Protein AF-A0A920HK91-F1 (afdb_monomer)

Structure (mmCIF, N/CA/C/O backbone):
data_AF-A0A920HK91-F1
#
_entry.id   AF-A0A920HK91-F1
#
loop_
_atom_site.group_PDB
_atom_site.id
_atom_site.type_symbol
_atom_site.lab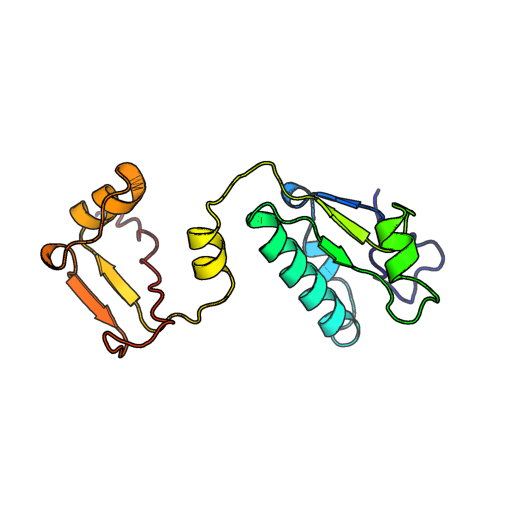el_atom_id
_atom_site.label_alt_id
_atom_site.label_comp_id
_atom_site.label_asym_id
_atom_site.label_entity_id
_atom_site.label_seq_id
_atom_site.pdbx_PDB_ins_code
_atom_site.Cartn_x
_atom_site.Cartn_y
_atom_site.Cartn_z
_atom_site.occupancy
_atom_site.B_iso_or_equiv
_atom_site.auth_seq_id
_atom_site.auth_comp_id
_atom_site.auth_asym_id
_atom_site.auth_atom_id
_atom_site.pdbx_PDB_model_num
ATOM 1 N N . MET A 1 1 ? 23.187 11.594 -0.922 1.00 25.47 1 MET A N 1
ATOM 2 C CA . MET A 1 1 ? 23.137 12.062 -2.324 1.00 25.47 1 MET A CA 1
ATOM 3 C C . MET A 1 1 ? 22.588 10.931 -3.186 1.00 25.47 1 MET A C 1
ATOM 5 O O . MET A 1 1 ? 23.322 9.997 -3.467 1.00 25.47 1 MET A O 1
ATOM 9 N N . VAL A 1 2 ? 21.287 10.936 -3.499 1.00 23.14 2 VAL A N 1
ATOM 10 C CA . VAL A 1 2 ? 20.621 9.859 -4.261 1.00 23.14 2 VAL A CA 1
ATOM 11 C C . VAL A 1 2 ? 19.631 10.504 -5.233 1.00 23.14 2 VAL A C 1
ATOM 13 O O . VAL A 1 2 ? 18.694 11.155 -4.787 1.00 23.14 2 VAL A O 1
ATOM 16 N N . TYR A 1 3 ? 19.848 10.350 -6.543 1.00 26.42 3 TYR A N 1
ATOM 17 C CA . TYR A 1 3 ? 18.971 10.893 -7.586 1.00 26.42 3 TYR A CA 1
ATOM 18 C C . TYR A 1 3 ? 18.803 9.918 -8.765 1.00 26.42 3 TYR A C 1
ATOM 20 O O . TYR A 1 3 ? 19.800 9.508 -9.355 1.00 26.42 3 TYR A O 1
ATOM 28 N N . LEU A 1 4 ? 17.518 9.683 -9.094 1.00 34.41 4 LEU A N 1
ATOM 29 C CA . LEU A 1 4 ? 16.844 9.523 -10.403 1.00 34.41 4 LEU A CA 1
ATOM 30 C C . LEU A 1 4 ? 16.007 8.251 -10.692 1.00 34.41 4 LEU A C 1
ATOM 32 O O . LEU A 1 4 ? 16.373 7.370 -11.458 1.00 34.41 4 LEU A O 1
ATOM 36 N N . ILE A 1 5 ? 14.741 8.256 -10.279 1.00 38.88 5 ILE A N 1
ATOM 37 C CA . ILE A 1 5 ? 13.663 7.992 -11.251 1.00 38.88 5 ILE A CA 1
ATOM 38 C C . ILE A 1 5 ? 13.713 9.181 -12.202 1.00 38.88 5 ILE A C 1
ATOM 40 O O . ILE A 1 5 ? 13.773 10.273 -11.662 1.00 38.88 5 ILE A O 1
ATOM 44 N N . ARG A 1 6 ? 13.753 9.014 -13.534 1.00 37.81 6 ARG A N 1
ATOM 45 C CA . ARG A 1 6 ? 14.025 10.084 -14.528 1.00 37.81 6 ARG A CA 1
ATOM 46 C C . ARG A 1 6 ? 13.240 11.387 -14.293 1.00 37.81 6 ARG A C 1
ATOM 48 O O . ARG A 1 6 ? 12.216 11.623 -14.919 1.00 37.81 6 ARG A O 1
ATOM 55 N N . ILE A 1 7 ? 13.760 12.214 -13.391 1.00 41.31 7 ILE A N 1
ATOM 56 C CA . ILE A 1 7 ? 13.292 13.508 -12.903 1.00 41.31 7 ILE A CA 1
ATOM 57 C C . ILE A 1 7 ? 14.374 14.482 -13.349 1.00 41.31 7 ILE A C 1
ATOM 59 O O . ILE A 1 7 ? 15.540 14.178 -13.209 1.00 41.31 7 ILE A O 1
ATOM 63 N N . LEU A 1 8 ? 14.040 15.614 -13.950 1.00 36.84 8 LEU A N 1
ATOM 64 C CA . LEU A 1 8 ? 14.995 16.487 -14.657 1.00 36.84 8 LEU A CA 1
ATOM 65 C C . LEU A 1 8 ? 15.458 15.916 -16.010 1.00 36.84 8 LEU A C 1
ATOM 67 O O . LEU A 1 8 ? 16.444 15.196 -16.148 1.00 36.84 8 LEU A O 1
ATOM 71 N N . LYS A 1 9 ? 14.750 16.342 -17.058 1.00 40.66 9 LYS A N 1
ATOM 72 C CA . LYS A 1 9 ? 15.225 16.312 -18.449 1.00 40.66 9 LYS A CA 1
ATOM 73 C C . LYS A 1 9 ? 16.507 17.156 -18.635 1.00 40.66 9 LYS A C 1
ATOM 75 O O . LYS A 1 9 ? 17.202 16.967 -19.624 1.00 40.66 9 LYS A O 1
ATOM 80 N N . ASP A 1 10 ? 16.829 18.002 -17.654 1.00 47.41 10 ASP A N 1
ATOM 81 C CA . ASP A 1 10 ? 17.883 19.020 -17.700 1.00 47.41 10 ASP A CA 1
ATOM 82 C C . ASP A 1 10 ? 19.146 18.634 -16.902 1.00 47.41 10 ASP A C 1
ATOM 84 O O . ASP A 1 10 ? 20.026 19.465 -16.702 1.00 47.41 10 ASP A O 1
ATOM 88 N N . ASN A 1 11 ? 19.253 17.387 -16.420 1.00 51.53 11 ASN A N 1
ATOM 89 C CA . ASN A 1 11 ? 20.416 16.930 -15.655 1.00 51.53 11 ASN A CA 1
ATOM 90 C C . ASN A 1 11 ? 21.079 15.712 -16.318 1.00 51.53 11 ASN A C 1
ATOM 92 O O . ASN A 1 11 ? 20.671 14.565 -16.130 1.00 51.53 11 ASN A O 1
ATOM 96 N N . THR A 1 12 ? 22.124 15.974 -17.105 1.00 52.91 12 THR A N 1
ATOM 97 C CA . THR A 1 12 ? 22.872 14.990 -17.911 1.00 52.91 12 THR A CA 1
ATOM 98 C C . THR A 1 12 ? 23.554 13.902 -17.069 1.00 52.91 12 THR A C 1
ATOM 100 O O . THR A 1 12 ? 23.915 12.851 -17.589 1.00 52.91 12 THR A O 1
ATOM 103 N N . SER A 1 13 ? 23.712 14.124 -15.760 1.00 57.31 13 SER A N 1
ATOM 104 C CA . SER A 1 13 ? 24.414 13.223 -14.833 1.00 57.31 13 SER A CA 1
ATOM 105 C C . SER A 1 13 ? 23.523 12.185 -14.144 1.00 57.31 13 SER A C 1
ATOM 107 O O . SER A 1 13 ? 23.991 11.380 -13.333 1.00 57.31 13 SER A O 1
ATOM 109 N N . ALA A 1 14 ? 22.223 12.217 -14.409 1.00 56.53 14 ALA A N 1
ATOM 110 C CA . ALA A 1 14 ? 21.275 11.597 -13.514 1.00 56.53 14 ALA A CA 1
ATOM 111 C C . ALA A 1 14 ? 21.054 10.093 -13.822 1.00 56.53 14 ALA A C 1
ATOM 113 O O . ALA A 1 14 ? 20.922 9.683 -14.977 1.00 56.53 14 ALA A O 1
ATOM 114 N N . LYS A 1 15 ? 21.050 9.249 -12.775 1.00 64.06 15 LYS A N 1
ATOM 115 C CA . LYS A 1 15 ? 21.143 7.776 -12.872 1.00 64.06 15 LYS A CA 1
ATOM 116 C C . LYS A 1 15 ? 19.869 7.075 -12.413 1.00 64.06 15 LYS A C 1
ATOM 118 O O . LYS A 1 15 ? 19.291 7.454 -11.408 1.00 64.06 15 LYS A O 1
ATOM 123 N N . LEU A 1 16 ? 19.485 5.997 -13.100 1.00 67.19 16 LEU A N 1
ATOM 124 C CA . LEU A 1 16 ? 18.318 5.190 -12.735 1.00 67.19 16 LEU A CA 1
ATOM 125 C C . LEU A 1 16 ? 18.403 4.689 -11.279 1.00 67.19 16 LEU A C 1
ATOM 127 O O . LEU A 1 16 ? 19.360 4.010 -10.912 1.00 67.19 16 LEU A O 1
ATOM 131 N N . ILE A 1 17 ? 17.374 4.965 -10.476 1.00 74.94 17 ILE A N 1
ATOM 132 C CA . ILE A 1 17 ? 17.172 4.324 -9.176 1.00 74.94 17 ILE A CA 1
ATOM 133 C C . ILE A 1 17 ? 16.715 2.892 -9.444 1.00 74.94 17 ILE A C 1
ATOM 135 O O . ILE A 1 17 ? 15.584 2.668 -9.872 1.00 74.94 17 ILE A O 1
ATOM 139 N N . ALA A 1 18 ? 17.600 1.932 -9.192 1.00 79.62 18 ALA A N 1
ATOM 140 C CA . ALA A 1 18 ? 17.289 0.513 -9.328 1.00 79.62 18 ALA A CA 1
ATOM 141 C C . ALA A 1 18 ? 16.271 0.049 -8.276 1.00 79.62 18 ALA A C 1
ATOM 143 O O . ALA A 1 18 ? 15.399 -0.758 -8.585 1.00 79.62 18 ALA A O 1
ATOM 144 N N . THR A 1 19 ? 16.338 0.604 -7.060 1.00 82.56 19 THR A N 1
ATOM 145 C CA . THR A 1 19 ? 15.553 0.122 -5.919 1.00 82.56 19 THR A CA 1
ATOM 146 C C . THR A 1 19 ? 15.036 1.260 -5.048 1.00 82.56 19 THR A C 1
ATOM 148 O O . THR A 1 19 ? 15.773 2.186 -4.714 1.00 82.56 19 THR A O 1
ATOM 151 N N . ILE A 1 20 ? 13.776 1.156 -4.636 1.00 84.00 20 ILE A N 1
ATOM 152 C CA . ILE A 1 20 ? 13.105 2.049 -3.694 1.00 84.00 20 ILE A CA 1
ATOM 153 C C . ILE A 1 20 ? 12.532 1.205 -2.557 1.00 84.00 20 ILE A C 1
ATOM 155 O O . ILE A 1 20 ? 11.736 0.300 -2.798 1.00 84.00 20 ILE A O 1
ATOM 159 N N . SER A 1 21 ? 12.895 1.524 -1.318 1.00 82.88 21 SER A N 1
ATOM 160 C CA . SER A 1 21 ? 12.193 1.008 -0.138 1.00 82.88 21 SER A CA 1
ATOM 161 C C . SER A 1 21 ? 10.968 1.878 0.140 1.00 82.88 21 SER A C 1
ATOM 163 O O . SER A 1 21 ? 11.075 3.106 0.134 1.00 82.88 21 SER A O 1
ATOM 165 N N . GLU A 1 22 ? 9.812 1.252 0.370 1.00 79.19 22 GLU A N 1
ATOM 166 C CA . GLU A 1 22 ? 8.533 1.939 0.613 1.00 79.19 22 GLU A CA 1
ATOM 167 C C . GLU A 1 22 ? 8.618 3.012 1.715 1.00 79.19 22 GLU A C 1
ATOM 169 O O . GLU A 1 22 ? 8.098 4.113 1.550 1.00 79.19 22 GLU A O 1
ATOM 174 N N . ASP A 1 23 ? 9.320 2.710 2.806 1.00 77.88 23 ASP A N 1
ATOM 175 C CA . ASP A 1 23 ? 9.470 3.549 3.999 1.00 77.88 23 ASP A CA 1
ATOM 176 C C . ASP A 1 23 ? 10.487 4.689 3.837 1.00 77.88 23 ASP A C 1
ATOM 178 O O . ASP A 1 23 ? 10.437 5.674 4.572 1.00 77.88 23 ASP A O 1
ATOM 182 N N . LYS A 1 24 ? 11.402 4.580 2.867 1.00 79.19 24 LYS A N 1
ATOM 183 C CA . LYS A 1 24 ? 12.530 5.516 2.688 1.00 79.19 24 LYS A CA 1
ATOM 184 C C . LYS A 1 24 ? 12.357 6.455 1.500 1.00 79.19 24 LYS A C 1
ATOM 186 O O . LYS A 1 24 ? 13.258 7.236 1.196 1.00 79.19 24 LYS A O 1
ATOM 191 N N . PHE A 1 25 ? 11.231 6.374 0.795 1.00 80.38 25 PHE A N 1
ATOM 192 C CA . PHE A 1 25 ? 11.004 7.186 -0.392 1.00 80.38 25 PHE A CA 1
ATOM 193 C C . PHE A 1 25 ? 10.546 8.607 -0.039 1.00 80.38 25 PHE A C 1
ATOM 195 O O . PHE A 1 25 ? 9.410 8.825 0.388 1.00 80.38 25 PHE A O 1
ATOM 202 N N . ASP A 1 26 ? 11.409 9.599 -0.280 1.00 77.06 26 ASP A N 1
ATOM 203 C CA . ASP A 1 26 ? 11.048 11.007 -0.117 1.00 77.06 26 ASP A CA 1
ATOM 204 C C . ASP A 1 26 ? 10.166 11.487 -1.280 1.00 77.06 26 ASP A C 1
ATOM 206 O O . ASP A 1 26 ? 10.618 11.724 -2.402 1.00 77.06 26 ASP A O 1
ATOM 210 N N . ARG A 1 27 ? 8.877 11.684 -0.993 1.00 71.75 27 ARG A N 1
ATOM 211 C CA . ARG A 1 27 ? 7.890 12.162 -1.97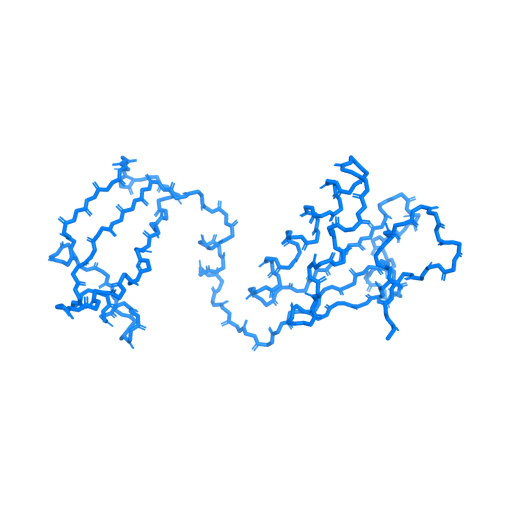0 1.00 71.75 27 ARG A CA 1
ATOM 212 C C . ARG A 1 27 ? 8.170 13.573 -2.493 1.00 71.75 27 ARG A C 1
ATOM 214 O O . ARG A 1 27 ? 7.629 13.929 -3.540 1.00 71.75 27 ARG A O 1
ATOM 221 N N . ARG A 1 28 ? 8.995 14.384 -1.816 1.00 69.75 28 ARG A N 1
ATOM 222 C CA . ARG A 1 28 ? 9.373 15.731 -2.291 1.00 69.75 28 ARG A CA 1
ATOM 223 C C . ARG A 1 28 ? 10.123 15.677 -3.616 1.00 69.75 28 ARG A C 1
ATOM 225 O O . ARG A 1 28 ? 9.939 16.562 -4.443 1.00 69.75 28 ARG A O 1
ATOM 232 N N . VAL A 1 29 ? 10.826 14.574 -3.876 1.00 67.88 29 VAL A N 1
ATOM 233 C CA . VAL A 1 29 ? 11.518 14.305 -5.144 1.00 67.88 29 VAL A CA 1
ATOM 234 C C . VAL A 1 29 ? 10.552 14.348 -6.343 1.00 67.88 29 VAL A C 1
ATOM 236 O O . VAL A 1 29 ? 10.962 14.684 -7.447 1.00 67.88 29 VAL A O 1
ATOM 239 N N . LEU A 1 30 ? 9.251 14.095 -6.142 1.00 67.00 30 LEU A N 1
ATOM 240 C CA . LEU A 1 30 ? 8.224 14.155 -7.194 1.00 67.00 30 LEU A CA 1
ATOM 241 C C . LEU A 1 30 ? 7.619 15.550 -7.422 1.00 67.00 30 LEU A C 1
ATOM 243 O O . LEU A 1 30 ? 6.850 15.719 -8.369 1.00 67.00 30 LEU A O 1
ATOM 247 N N . ARG A 1 31 ? 7.905 16.531 -6.553 1.00 59.03 31 ARG A N 1
ATOM 248 C CA . ARG A 1 31 ? 7.287 17.872 -6.577 1.00 59.03 31 ARG A CA 1
ATOM 249 C C . ARG A 1 31 ? 8.104 18.918 -7.345 1.00 59.03 31 ARG A C 1
ATOM 251 O O . ARG A 1 31 ? 7.515 19.863 -7.860 1.00 59.03 31 ARG A O 1
ATOM 258 N N . ASP A 1 32 ? 9.412 18.723 -7.483 1.00 53.66 32 ASP A N 1
ATOM 259 C CA . ASP A 1 32 ? 10.371 19.735 -7.962 1.00 53.66 32 ASP A CA 1
ATOM 260 C C . ASP A 1 32 ? 10.475 19.895 -9.494 1.00 53.66 32 ASP A C 1
ATOM 262 O O . ASP A 1 32 ? 11.518 20.255 -10.034 1.00 53.66 32 ASP A O 1
ATOM 266 N N . SER A 1 33 ? 9.429 19.611 -10.277 1.00 53.47 33 SER A N 1
ATOM 267 C CA . SER A 1 33 ? 9.553 19.657 -11.746 1.00 53.47 33 SER A CA 1
ATOM 268 C C . SER A 1 33 ? 8.283 20.098 -12.473 1.00 53.47 33 SER A C 1
ATOM 270 O O . SER A 1 33 ? 7.172 19.711 -12.118 1.00 53.47 33 SER A O 1
ATOM 272 N N . LYS A 1 34 ? 8.465 20.918 -13.526 1.00 51.94 34 LYS A N 1
ATOM 273 C CA . LYS A 1 34 ? 7.418 21.568 -14.342 1.00 51.94 34 LYS A CA 1
ATOM 274 C C . LYS A 1 34 ? 6.192 20.660 -14.582 1.00 51.94 34 LYS A C 1
ATOM 276 O O . LYS A 1 34 ? 6.296 19.577 -15.160 1.00 51.94 34 LYS A O 1
ATOM 281 N N . LYS A 1 35 ? 5.023 21.176 -14.174 1.00 50.97 35 LYS A N 1
ATOM 282 C CA . LYS A 1 35 ? 3.697 20.554 -13.922 1.00 50.97 35 LYS A CA 1
ATOM 283 C C . LYS A 1 35 ? 3.115 19.517 -14.910 1.00 50.97 35 LYS A C 1
ATOM 285 O O . LYS A 1 35 ? 2.105 18.903 -14.568 1.00 50.97 35 LYS A O 1
ATOM 290 N N . ASN A 1 36 ? 3.695 19.284 -16.090 1.00 48.16 36 ASN A N 1
ATOM 291 C CA . ASN A 1 36 ? 3.061 18.466 -17.138 1.00 48.16 36 ASN A CA 1
ATOM 292 C C . ASN A 1 36 ? 3.795 17.162 -17.494 1.00 48.16 36 ASN A C 1
ATOM 294 O O . ASN A 1 36 ? 3.135 16.197 -17.865 1.00 48.16 36 ASN A O 1
ATOM 298 N N . ILE A 1 37 ? 5.119 17.071 -17.327 1.00 50.09 37 ILE A N 1
ATOM 299 C CA . ILE A 1 37 ? 5.887 15.878 -17.753 1.00 50.09 37 ILE A CA 1
ATOM 300 C C . ILE A 1 37 ? 5.754 14.723 -16.738 1.00 50.09 37 ILE A C 1
ATOM 302 O O . ILE A 1 37 ? 5.828 13.552 -17.104 1.00 50.09 37 ILE A O 1
ATOM 306 N N . PHE A 1 38 ? 5.484 15.034 -15.465 1.00 58.44 38 PHE A N 1
ATOM 307 C CA . PHE A 1 38 ? 5.528 14.056 -14.371 1.00 58.44 38 PHE A CA 1
ATOM 308 C C . PHE A 1 38 ? 4.195 13.422 -13.993 1.00 58.44 38 PHE A C 1
ATOM 310 O O . PHE A 1 38 ? 4.220 12.398 -13.317 1.00 58.44 38 PHE A O 1
ATOM 317 N N . ARG A 1 39 ? 3.043 13.925 -14.464 1.00 61.28 39 ARG A N 1
ATOM 318 C CA . ARG A 1 39 ? 1.731 13.363 -14.073 1.00 61.28 39 ARG A CA 1
ATOM 319 C C . ARG A 1 39 ? 1.661 11.848 -14.286 1.00 61.28 39 ARG A C 1
ATOM 321 O O . ARG A 1 39 ? 1.217 11.125 -13.404 1.00 61.28 39 ARG A O 1
ATOM 328 N N . GLY A 1 40 ? 2.186 11.356 -15.409 1.00 69.56 40 GLY A N 1
ATOM 329 C CA . GLY A 1 40 ? 2.198 9.924 -15.709 1.00 69.56 40 GLY A CA 1
ATOM 330 C C . GLY A 1 40 ? 3.177 9.094 -14.871 1.00 69.56 40 GLY A C 1
ATOM 331 O O . GLY A 1 40 ? 2.972 7.889 -14.747 1.00 69.56 40 GLY A O 1
ATOM 332 N N . MET A 1 41 ? 4.240 9.691 -14.327 1.00 77.94 41 MET A N 1
ATOM 333 C CA . MET A 1 41 ? 5.266 9.001 -13.536 1.00 77.94 41 MET A CA 1
ATOM 334 C C . MET A 1 41 ? 4.937 9.045 -12.043 1.00 77.94 41 MET A C 1
ATOM 336 O O . MET A 1 41 ? 5.012 8.012 -11.386 1.00 77.94 41 MET A O 1
ATOM 340 N N . THR A 1 42 ? 4.459 10.188 -11.545 1.00 79.81 42 THR A N 1
ATOM 341 C CA . THR A 1 42 ? 3.927 10.347 -10.187 1.00 79.81 42 THR A CA 1
ATOM 342 C C . THR A 1 42 ? 2.838 9.316 -9.911 1.00 79.81 42 THR A C 1
ATOM 344 O O . THR A 1 42 ? 2.970 8.545 -8.970 1.00 79.81 42 THR A O 1
ATOM 347 N N . SER A 1 43 ? 1.840 9.182 -10.796 1.00 78.69 43 SER A N 1
ATOM 348 C CA . SER A 1 43 ? 0.773 8.189 -10.607 1.00 78.69 43 SER A CA 1
ATOM 349 C C . SER A 1 43 ? 1.269 6.738 -10.615 1.00 78.69 43 SER A C 1
ATOM 351 O O . SER A 1 43 ? 0.712 5.910 -9.901 1.00 78.69 43 SER A O 1
ATOM 353 N N . LYS A 1 44 ? 2.319 6.407 -11.384 1.00 85.00 44 LYS A N 1
ATOM 354 C CA . LYS A 1 44 ? 2.911 5.053 -11.386 1.00 85.00 44 LYS A CA 1
ATOM 355 C C . LYS A 1 44 ? 3.625 4.754 -10.073 1.00 85.00 44 LYS A C 1
ATOM 357 O O . LYS A 1 44 ? 3.497 3.653 -9.550 1.00 85.00 44 LYS A O 1
ATOM 362 N N . ILE A 1 45 ? 4.349 5.736 -9.543 1.00 85.31 45 ILE A N 1
ATOM 363 C CA . ILE A 1 45 ? 5.049 5.616 -8.263 1.00 85.31 45 ILE A CA 1
ATOM 364 C C . ILE A 1 45 ? 4.042 5.542 -7.119 1.00 85.31 45 ILE A C 1
ATOM 366 O O . ILE A 1 45 ? 4.174 4.675 -6.265 1.00 85.31 45 ILE A O 1
ATOM 370 N N . ASP A 1 46 ? 3.003 6.378 -7.128 1.00 84.06 46 ASP A N 1
ATOM 371 C CA . ASP A 1 46 ? 1.943 6.338 -6.120 1.00 84.06 46 ASP A CA 1
ATOM 372 C C . ASP A 1 46 ? 1.210 4.995 -6.123 1.00 84.06 46 ASP A C 1
ATOM 374 O O . ASP A 1 46 ? 1.008 4.409 -5.059 1.00 84.06 46 ASP A O 1
ATOM 378 N N . ALA A 1 47 ? 0.864 4.471 -7.304 1.00 83.31 47 ALA A N 1
ATOM 379 C CA . ALA A 1 47 ? 0.246 3.155 -7.429 1.00 83.31 47 ALA A CA 1
ATOM 380 C C . ALA A 1 47 ? 1.160 2.055 -6.874 1.00 83.31 47 ALA A C 1
ATOM 382 O O . ALA A 1 47 ? 0.722 1.239 -6.066 1.00 83.31 47 ALA A O 1
ATOM 383 N N . ALA A 1 48 ? 2.438 2.065 -7.252 1.00 86.62 48 ALA A N 1
ATOM 384 C CA . ALA A 1 48 ? 3.392 1.056 -6.819 1.00 86.62 48 ALA A CA 1
ATOM 385 C C . ALA A 1 48 ? 3.708 1.139 -5.314 1.00 86.62 48 ALA A C 1
ATOM 387 O O . ALA A 1 48 ? 3.748 0.111 -4.646 1.00 86.62 48 ALA A O 1
ATOM 388 N N . LEU A 1 49 ? 3.838 2.341 -4.739 1.00 85.69 49 LEU A N 1
ATOM 389 C CA . LEU A 1 49 ? 3.960 2.530 -3.289 1.00 85.69 49 LEU A CA 1
ATOM 390 C C . LEU A 1 49 ? 2.691 2.084 -2.553 1.00 85.69 49 LEU A C 1
ATOM 392 O O . LEU A 1 49 ? 2.785 1.524 -1.466 1.00 85.69 49 LEU A O 1
ATOM 396 N N . ASN A 1 50 ? 1.505 2.309 -3.124 1.00 83.31 50 ASN A N 1
ATOM 397 C CA . ASN A 1 50 ? 0.254 1.864 -2.514 1.00 83.31 50 ASN A CA 1
ATOM 398 C C . ASN A 1 50 ? 0.151 0.335 -2.474 1.00 83.31 50 ASN A C 1
ATOM 400 O O . ASN A 1 50 ? -0.182 -0.224 -1.438 1.00 83.31 50 ASN A O 1
ATOM 404 N N . VAL A 1 51 ? 0.485 -0.331 -3.580 1.00 83.25 51 VAL A N 1
ATOM 405 C CA . VAL A 1 51 ? 0.562 -1.798 -3.687 1.00 83.25 51 VAL A CA 1
ATOM 406 C C . VAL A 1 51 ? 1.601 -2.362 -2.704 1.00 83.25 51 VAL A C 1
ATOM 408 O O . VAL A 1 51 ? 1.342 -3.345 -2.010 1.00 83.25 51 VAL A O 1
ATOM 411 N N . SER A 1 52 ? 2.738 -1.679 -2.570 1.00 85.19 52 SER A N 1
ATOM 412 C CA . SER A 1 52 ? 3.835 -2.047 -1.672 1.00 85.19 52 SER A CA 1
ATOM 413 C C . SER A 1 52 ? 3.425 -2.107 -0.190 1.00 85.19 52 SER A C 1
ATOM 415 O O . SER A 1 52 ? 3.823 -3.030 0.518 1.00 85.19 52 SER A O 1
ATOM 417 N N . LYS A 1 53 ? 2.522 -1.226 0.273 1.00 81.88 53 LYS A N 1
ATOM 418 C CA . LYS A 1 53 ? 1.972 -1.259 1.651 1.00 81.88 53 LYS A CA 1
ATOM 419 C C . LYS A 1 53 ? 1.284 -2.574 2.015 1.00 81.88 53 LYS A C 1
ATOM 421 O O . LYS A 1 53 ? 1.096 -2.877 3.192 1.00 81.88 53 LYS A O 1
ATOM 426 N N . TYR A 1 54 ? 0.860 -3.327 1.006 1.00 79.50 54 TYR A N 1
ATOM 427 C CA . TYR A 1 54 ? 0.201 -4.614 1.166 1.00 79.50 54 TYR A CA 1
ATOM 428 C C . TYR A 1 54 ? 1.171 -5.796 1.066 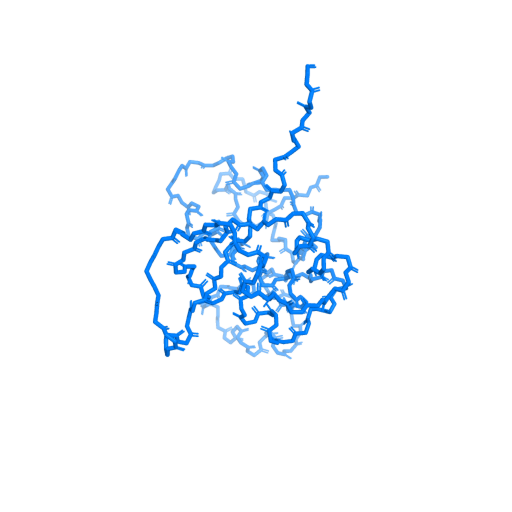1.00 79.50 54 TYR A C 1
ATOM 430 O O . TYR A 1 54 ? 0.717 -6.935 1.100 1.00 79.50 54 TYR A O 1
ATOM 438 N N . GLY A 1 55 ? 2.483 -5.561 0.972 1.00 81.06 55 GLY A N 1
ATOM 439 C CA . GLY A 1 55 ? 3.486 -6.624 0.879 1.00 81.06 55 GLY A CA 1
ATOM 440 C C . GLY A 1 55 ? 3.777 -7.083 -0.551 1.00 81.06 55 GLY A C 1
ATOM 441 O O . GLY A 1 55 ? 4.372 -8.141 -0.734 1.00 81.06 55 GLY A O 1
ATOM 442 N N . ILE A 1 56 ? 3.342 -6.332 -1.568 1.00 84.06 56 ILE A N 1
ATOM 443 C CA . ILE A 1 56 ? 3.454 -6.741 -2.973 1.00 84.06 56 ILE A CA 1
ATOM 444 C C . ILE A 1 56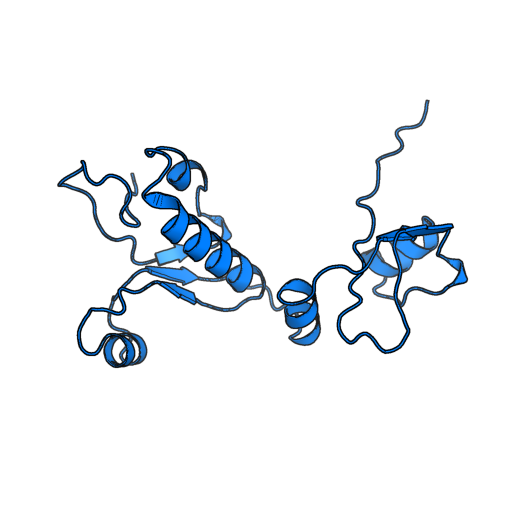 ? 4.620 -5.988 -3.644 1.00 84.06 56 ILE A C 1
ATOM 446 O O . ILE A 1 56 ? 4.536 -4.767 -3.817 1.00 84.06 56 ILE A O 1
ATOM 450 N N . PRO A 1 57 ? 5.703 -6.679 -4.052 1.00 86.38 57 PRO A N 1
ATOM 451 C CA . PRO A 1 57 ? 6.798 -6.053 -4.785 1.00 86.38 57 PRO A CA 1
ATOM 452 C C . PRO A 1 57 ? 6.339 -5.609 -6.173 1.00 86.38 57 PRO A C 1
ATOM 454 O O . PRO A 1 57 ? 5.584 -6.306 -6.848 1.00 86.38 57 PRO A O 1
ATOM 457 N N . THR A 1 58 ? 6.800 -4.436 -6.608 1.00 89.25 58 THR A N 1
ATOM 458 C CA . THR A 1 58 ? 6.387 -3.840 -7.888 1.00 89.25 58 THR A CA 1
ATOM 459 C C . THR A 1 58 ? 7.598 -3.380 -8.686 1.00 89.25 58 THR A C 1
ATOM 461 O O . THR A 1 58 ? 8.523 -2.806 -8.122 1.00 89.25 58 THR A O 1
ATOM 464 N N . ILE A 1 59 ? 7.586 -3.580 -10.005 1.00 90.06 59 ILE A N 1
ATOM 465 C CA . ILE A 1 59 ? 8.632 -3.088 -10.911 1.00 90.06 59 ILE A CA 1
ATOM 466 C C . ILE A 1 59 ? 8.028 -2.077 -11.884 1.00 90.06 59 ILE A C 1
ATOM 468 O O . ILE A 1 59 ? 7.032 -2.352 -12.551 1.00 90.06 59 ILE A O 1
ATOM 472 N N . ILE A 1 60 ? 8.657 -0.907 -11.992 1.00 88.62 60 ILE A N 1
ATOM 473 C CA . ILE A 1 60 ? 8.358 0.102 -13.011 1.00 88.62 60 ILE A CA 1
ATOM 474 C C . ILE A 1 60 ? 9.450 0.021 -14.082 1.00 88.62 60 ILE A C 1
ATOM 476 O O . ILE A 1 60 ? 10.605 0.359 -13.826 1.00 88.62 60 ILE A O 1
ATOM 480 N N . ALA A 1 61 ? 9.091 -0.402 -15.296 1.00 88.50 61 ALA A N 1
ATOM 481 C CA . ALA A 1 61 ? 10.027 -0.577 -16.408 1.00 88.50 61 ALA A CA 1
ATOM 482 C C . ALA A 1 61 ? 9.543 0.108 -17.698 1.00 88.50 61 ALA A C 1
ATOM 484 O O . ALA A 1 61 ? 8.360 0.404 -17.868 1.00 88.50 61 ALA A O 1
ATOM 485 N N . ASN A 1 62 ? 10.471 0.369 -18.627 1.00 85.50 62 ASN A N 1
ATOM 486 C CA . ASN A 1 62 ? 10.136 0.903 -19.949 1.00 85.50 62 ASN A CA 1
ATOM 487 C C . ASN A 1 62 ? 9.637 -0.226 -20.862 1.00 85.50 62 ASN A C 1
ATOM 489 O O . ASN A 1 62 ? 10.442 -1.025 -21.341 1.00 85.50 62 ASN A O 1
ATOM 493 N N . GLY A 1 63 ? 8.331 -0.234 -21.141 1.00 83.94 63 GLY A N 1
ATOM 494 C CA . GLY A 1 63 ? 7.678 -1.217 -22.011 1.00 83.94 63 GLY A CA 1
ATOM 495 C C . GLY A 1 63 ? 8.185 -1.246 -23.457 1.00 83.94 63 GLY A C 1
ATOM 496 O O . GLY A 1 63 ? 8.028 -2.256 -24.127 1.00 83.94 63 GLY A O 1
ATOM 497 N N . MET A 1 64 ? 8.842 -0.182 -23.934 1.00 85.62 64 MET A N 1
ATOM 498 C CA . MET A 1 64 ? 9.415 -0.128 -25.286 1.00 85.62 64 MET A CA 1
ATOM 499 C C . MET A 1 64 ? 10.786 -0.814 -25.390 1.00 85.62 64 MET A C 1
ATOM 501 O O . MET A 1 64 ? 11.332 -0.936 -26.484 1.00 85.62 64 MET A O 1
ATOM 505 N N . LYS A 1 65 ? 11.389 -1.241 -24.269 1.00 83.88 65 LYS A N 1
ATOM 506 C CA . LYS A 1 65 ? 12.639 -2.010 -24.314 1.00 83.88 65 LYS A CA 1
ATOM 507 C C . LYS A 1 65 ? 12.351 -3.432 -24.792 1.00 83.88 65 LYS A C 1
ATOM 509 O O . LYS A 1 65 ? 11.511 -4.130 -24.230 1.00 83.88 65 LYS A O 1
ATOM 514 N N . ALA A 1 66 ? 13.116 -3.883 -25.782 1.00 90.12 66 ALA A N 1
ATOM 515 C CA . ALA A 1 66 ? 13.022 -5.246 -26.286 1.00 90.12 66 ALA A CA 1
ATOM 516 C C . ALA A 1 66 ? 13.207 -6.276 -25.158 1.00 90.12 66 ALA A C 1
ATOM 518 O O . ALA A 1 66 ? 14.134 -6.160 -24.345 1.00 90.12 66 ALA A O 1
ATOM 519 N N . LYS A 1 67 ? 12.326 -7.285 -25.143 1.00 92.75 67 LYS A N 1
ATOM 520 C CA . LYS A 1 67 ? 12.330 -8.407 -24.189 1.00 92.75 67 LYS A CA 1
ATOM 521 C C . LYS A 1 67 ? 12.285 -7.977 -22.715 1.00 92.75 67 LYS A C 1
ATOM 523 O O . LYS A 1 67 ? 12.816 -8.669 -21.856 1.00 92.75 67 LYS A O 1
ATOM 528 N N . ILE A 1 68 ? 11.685 -6.824 -22.394 1.00 88.56 68 ILE A N 1
ATOM 529 C CA . ILE A 1 68 ? 11.697 -6.293 -21.020 1.00 88.56 68 ILE A CA 1
ATOM 530 C C . ILE A 1 68 ? 11.073 -7.253 -19.997 1.00 88.56 68 ILE A C 1
ATOM 532 O O . ILE A 1 68 ? 11.575 -7.344 -18.883 1.00 88.56 68 ILE A O 1
ATOM 536 N N . ILE A 1 69 ? 10.035 -7.999 -20.385 1.00 89.75 69 ILE A N 1
ATOM 537 C CA . ILE A 1 69 ? 9.390 -9.002 -19.529 1.00 89.75 69 ILE A CA 1
ATOM 538 C C . ILE A 1 69 ? 10.367 -10.146 -19.218 1.00 89.75 69 ILE A C 1
ATOM 540 O O . ILE A 1 69 ? 10.592 -10.441 -18.049 1.00 89.75 69 ILE A O 1
ATOM 544 N N . ASP A 1 70 ? 11.024 -10.718 -20.233 1.00 93.94 70 ASP A N 1
ATOM 545 C CA . ASP A 1 70 ? 12.025 -11.779 -20.039 1.00 93.94 70 ASP A CA 1
ATOM 546 C C . ASP A 1 70 ? 13.165 -11.323 -19.123 1.00 93.94 70 ASP A C 1
ATOM 548 O O . ASP A 1 70 ? 13.594 -12.063 -18.244 1.00 93.94 70 ASP A O 1
ATOM 552 N N . LYS A 1 71 ? 13.642 -10.085 -19.306 1.00 90.50 71 LYS A N 1
ATOM 553 C CA . LYS A 1 71 ? 14.709 -9.500 -18.481 1.00 90.50 71 LYS A CA 1
ATOM 554 C C . LYS A 1 71 ? 14.297 -9.372 -17.016 1.00 90.50 71 LYS A C 1
ATOM 556 O O . LYS A 1 71 ? 15.097 -9.671 -16.135 1.00 90.50 71 LYS A O 1
ATOM 561 N N . ILE A 1 72 ? 13.046 -8.982 -16.759 1.00 87.00 72 ILE A N 1
ATOM 562 C CA . ILE A 1 72 ? 12.478 -8.931 -15.404 1.00 87.00 72 ILE A CA 1
ATOM 563 C C . ILE A 1 72 ? 12.462 -10.332 -14.778 1.00 87.00 72 ILE A C 1
ATOM 565 O O . ILE A 1 72 ? 12.930 -10.498 -13.655 1.00 87.00 72 ILE A O 1
ATOM 569 N N . PHE A 1 73 ? 11.983 -11.347 -15.503 1.00 89.25 73 PHE A N 1
ATOM 570 C CA . PHE A 1 73 ? 11.930 -12.725 -14.995 1.00 89.25 73 PHE A CA 1
ATOM 571 C C . PHE A 1 73 ? 13.306 -13.388 -14.848 1.00 89.25 73 PHE A C 1
ATOM 573 O O . PHE A 1 73 ? 13.451 -14.327 -14.072 1.00 89.25 73 PHE A O 1
ATOM 580 N N . LYS A 1 74 ? 14.328 -12.878 -15.542 1.00 92.19 74 LYS A N 1
ATOM 581 C CA . LYS A 1 74 ? 15.736 -13.271 -15.375 1.00 92.19 74 LYS A CA 1
ATOM 582 C C . LYS A 1 74 ? 16.459 -12.527 -14.249 1.00 92.19 74 LYS A C 1
ATOM 584 O O . LYS A 1 74 ? 17.665 -12.699 -14.104 1.00 92.19 74 LYS A O 1
ATOM 589 N N . TYR A 1 75 ? 15.752 -11.708 -13.469 1.00 84.31 75 TYR A N 1
ATOM 590 C CA . TYR A 1 75 ? 16.327 -10.879 -12.405 1.00 84.31 75 TYR A CA 1
ATOM 591 C C . TYR A 1 75 ? 17.414 -9.909 -12.899 1.00 84.31 75 TYR A C 1
ATOM 593 O O . TYR A 1 75 ? 18.289 -9.499 -12.135 1.00 84.31 75 TYR A O 1
ATOM 601 N N . GLU A 1 76 ? 17.370 -9.511 -14.174 1.00 86.75 76 GLU A N 1
ATOM 602 C CA . GLU A 1 76 ? 18.261 -8.466 -14.671 1.00 86.75 76 GLU A CA 1
ATOM 603 C C . GLU A 1 76 ? 17.908 -7.124 -14.016 1.00 86.75 76 GLU A C 1
ATOM 605 O O . GLU A 1 76 ? 16.744 -6.829 -13.733 1.00 86.75 76 GLU A O 1
ATOM 610 N N . ASN A 1 77 ? 18.909 -6.264 -13.814 1.00 79.94 77 ASN A N 1
ATOM 611 C CA . ASN A 1 77 ? 18.702 -4.945 -13.221 1.00 79.94 77 ASN A CA 1
ATOM 612 C C . ASN A 1 77 ? 18.066 -3.978 -14.240 1.00 79.94 77 ASN A C 1
ATOM 614 O O . ASN A 1 77 ? 18.742 -3.174 -14.889 1.00 79.94 77 ASN A O 1
ATOM 618 N N . VAL A 1 78 ? 16.749 -4.105 -14.425 1.00 85.12 78 VAL A N 1
ATOM 619 C CA . VAL A 1 78 ? 15.956 -3.311 -15.365 1.00 85.12 78 VAL A CA 1
ATOM 620 C C . VAL A 1 78 ? 14.839 -2.541 -14.663 1.00 85.12 78 VAL A C 1
ATOM 622 O O . VAL A 1 78 ? 14.007 -3.096 -13.956 1.00 85.12 78 VAL A O 1
ATOM 625 N N . GLY A 1 79 ? 14.773 -1.236 -14.937 1.00 86.00 79 GLY A N 1
ATOM 626 C CA . GLY A 1 79 ? 13.738 -0.372 -14.368 1.00 86.00 79 GLY A CA 1
ATOM 627 C C . GLY A 1 79 ? 13.997 -0.036 -12.900 1.00 86.00 79 GLY A C 1
ATOM 628 O O . GLY A 1 79 ? 15.142 0.132 -12.491 1.00 86.00 79 GLY A O 1
ATOM 629 N N . THR A 1 80 ? 12.918 0.108 -12.138 1.00 87.56 80 THR A N 1
ATOM 630 C CA . THR A 1 80 ? 12.948 0.462 -10.718 1.00 87.56 80 THR A CA 1
ATOM 631 C C . THR A 1 80 ? 12.071 -0.506 -9.937 1.00 87.56 80 THR A C 1
ATOM 633 O O . THR A 1 80 ? 10.865 -0.577 -10.179 1.00 87.56 80 THR A O 1
ATOM 636 N N . MET A 1 81 ? 12.666 -1.230 -8.994 1.00 88.00 81 MET A N 1
ATOM 637 C 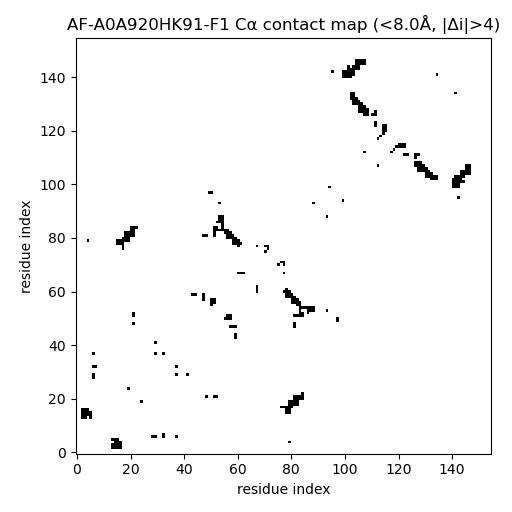CA . MET A 1 81 ? 11.981 -2.132 -8.076 1.00 88.00 81 MET A CA 1
ATOM 638 C C . MET A 1 81 ? 11.559 -1.384 -6.810 1.00 88.00 81 MET A C 1
ATOM 640 O O . MET A 1 81 ? 12.368 -0.724 -6.163 1.00 88.00 81 MET A O 1
ATOM 644 N N . ILE A 1 82 ? 10.291 -1.505 -6.438 1.00 88.56 82 ILE A N 1
ATOM 645 C CA . ILE A 1 82 ? 9.748 -1.019 -5.173 1.00 88.56 82 ILE A CA 1
ATOM 646 C C . ILE A 1 82 ? 9.597 -2.219 -4.246 1.00 88.56 82 ILE A C 1
ATOM 648 O O . ILE A 1 82 ? 8.854 -3.159 -4.542 1.00 88.56 82 ILE A O 1
ATOM 652 N N . ILE A 1 83 ? 10.347 -2.179 -3.148 1.00 87.44 83 ILE A N 1
ATOM 653 C CA . ILE A 1 83 ? 10.405 -3.241 -2.150 1.00 87.44 83 ILE A CA 1
ATOM 654 C C . ILE A 1 83 ? 9.434 -2.896 -1.013 1.00 87.44 83 ILE A C 1
ATOM 656 O O . ILE A 1 83 ? 9.546 -1.805 -0.434 1.00 87.44 83 ILE A O 1
ATOM 660 N N . PRO A 1 84 ? 8.495 -3.802 -0.687 1.00 84.50 84 PRO A N 1
ATOM 661 C CA . PRO A 1 84 ? 7.578 -3.618 0.422 1.00 84.50 84 PRO A CA 1
ATOM 662 C C . PRO A 1 84 ? 8.280 -3.786 1.757 1.00 84.50 84 PRO A C 1
ATOM 664 O O . PRO A 1 84 ? 9.215 -4.577 1.896 1.00 84.50 84 PRO A O 1
ATOM 667 N N . ASN A 1 85 ? 7.793 -3.067 2.765 1.00 79.88 85 ASN A N 1
ATOM 668 C CA . ASN A 1 85 ? 8.150 -3.386 4.135 1.00 79.88 85 ASN A CA 1
ATOM 669 C C . ASN A 1 85 ? 7.525 -4.743 4.515 1.00 79.88 85 ASN A C 1
ATOM 671 O O . ASN A 1 85 ? 6.465 -5.112 4.001 1.00 79.88 85 ASN A O 1
ATOM 675 N N . ILE A 1 86 ? 8.165 -5.499 5.409 1.00 65.62 86 ILE A N 1
ATOM 676 C CA . ILE A 1 86 ? 7.691 -6.820 5.840 1.00 65.62 86 ILE A CA 1
ATOM 677 C C . ILE A 1 86 ? 6.446 -6.616 6.713 1.00 65.62 86 ILE A C 1
ATOM 679 O O . ILE A 1 86 ? 6.513 -6.503 7.934 1.00 65.62 86 ILE A O 1
ATOM 683 N N . ARG A 1 87 ? 5.286 -6.498 6.067 1.00 65.25 87 ARG A N 1
ATOM 684 C CA . ARG A 1 87 ? 3.969 -6.404 6.698 1.00 65.25 87 ARG A CA 1
ATOM 685 C C . ARG A 1 87 ? 2.999 -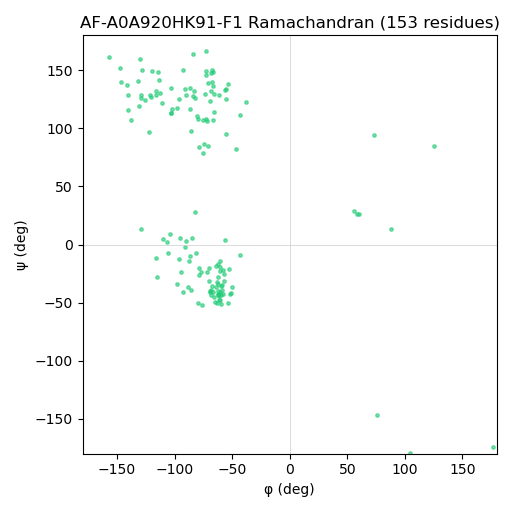7.265 5.903 1.00 65.25 87 ARG A C 1
ATOM 687 O O . ARG A 1 87 ? 2.605 -6.920 4.793 1.00 65.25 87 ARG A O 1
ATOM 694 N N . THR A 1 88 ? 2.608 -8.405 6.461 1.00 58.72 88 THR A N 1
ATOM 695 C CA . THR A 1 88 ? 1.651 -9.311 5.820 1.00 58.72 88 THR A CA 1
ATOM 696 C C . THR A 1 88 ? 0.225 -8.886 6.157 1.00 58.72 88 THR A C 1
ATOM 698 O O . THR A 1 88 ? -0.342 -9.204 7.201 1.00 58.72 88 THR A O 1
ATOM 701 N N . VAL A 1 89 ? -0.396 -8.140 5.247 1.00 67.12 89 VAL A N 1
ATOM 702 C CA . VAL A 1 89 ? -1.841 -7.900 5.287 1.00 67.12 89 VAL A CA 1
ATOM 703 C C . VAL A 1 89 ? -2.535 -9.103 4.640 1.00 67.12 89 VAL A C 1
ATOM 705 O O . VAL A 1 89 ? -2.210 -9.459 3.514 1.00 67.12 89 VAL A O 1
ATOM 708 N N . LYS A 1 90 ? -3.498 -9.746 5.320 1.00 72.62 90 LYS A N 1
ATOM 709 C CA . LYS A 1 90 ? -4.267 -10.870 4.735 1.00 72.62 90 LYS A CA 1
ATOM 710 C C . LYS A 1 90 ? -4.893 -10.455 3.393 1.00 72.62 90 LYS A C 1
ATOM 712 O O . LYS A 1 90 ? -5.492 -9.383 3.326 1.00 72.62 90 LYS A O 1
ATOM 717 N N . SER A 1 91 ? -4.864 -11.323 2.377 1.00 70.69 91 SER A N 1
ATOM 718 C CA . SER A 1 91 ? -5.293 -11.022 0.994 1.00 70.69 91 SER A CA 1
ATOM 719 C C . SER A 1 91 ? -6.676 -10.370 0.878 1.00 70.69 91 SER A C 1
ATOM 721 O O . SER A 1 91 ? -6.872 -9.441 0.100 1.00 70.69 91 SER A O 1
ATOM 723 N N . ARG A 1 92 ? -7.632 -10.765 1.731 1.00 70.94 92 ARG A N 1
ATOM 724 C CA . ARG A 1 92 ? -8.961 -10.132 1.795 1.00 70.94 92 ARG A CA 1
ATOM 725 C C . ARG A 1 92 ? -8.902 -8.644 2.164 1.00 70.94 92 ARG A C 1
ATOM 727 O O . ARG A 1 92 ? -9.614 -7.840 1.575 1.00 70.94 92 ARG A O 1
ATOM 734 N N . LYS A 1 93 ? -8.058 -8.271 3.131 1.00 71.62 93 LYS A N 1
ATOM 735 C CA . LYS A 1 93 ? -7.860 -6.870 3.537 1.00 71.62 93 LYS A CA 1
ATOM 736 C C . LYS A 1 93 ? -7.118 -6.074 2.454 1.00 71.62 93 LYS A C 1
ATOM 738 O O . LYS A 1 93 ? -7.406 -4.893 2.293 1.00 71.62 93 LYS A O 1
ATOM 743 N N . GLN A 1 94 ? -6.229 -6.718 1.690 1.00 70.88 94 GLN A N 1
ATOM 744 C CA . GLN A 1 94 ? -5.574 -6.098 0.530 1.00 70.88 94 GLN A CA 1
ATOM 745 C C . GLN A 1 94 ? -6.608 -5.724 -0.542 1.00 70.88 94 GLN A C 1
ATOM 747 O O . GLN A 1 94 ? -6.674 -4.573 -0.959 1.00 70.88 94 GLN A O 1
ATOM 752 N N . TRP A 1 95 ? -7.484 -6.664 -0.920 1.00 69.88 95 TRP A N 1
ATOM 753 C CA . TRP A 1 95 ? -8.509 -6.437 -1.946 1.00 69.88 95 TRP A CA 1
ATOM 754 C C . TRP A 1 95 ? -9.467 -5.293 -1.583 1.00 69.88 95 TRP A C 1
ATOM 756 O O . TRP A 1 95 ? -9.733 -4.414 -2.403 1.00 69.88 95 TRP A O 1
ATOM 766 N N . ILE A 1 96 ? -9.906 -5.257 -0.320 1.00 70.62 96 ILE A N 1
ATOM 767 C CA . ILE A 1 96 ? -10.760 -4.190 0.218 1.00 70.62 96 ILE A CA 1
ATOM 768 C C . ILE A 1 96 ? -10.055 -2.827 0.167 1.00 70.62 96 ILE A C 1
ATOM 770 O O . ILE A 1 96 ? -10.674 -1.837 -0.210 1.00 70.62 96 ILE A O 1
ATOM 774 N N . GLY A 1 97 ? -8.769 -2.769 0.530 1.00 69.06 97 GLY A N 1
ATOM 775 C CA . GLY A 1 97 ? -8.012 -1.516 0.590 1.00 69.06 97 GLY A CA 1
ATOM 776 C C . GLY A 1 97 ? -7.554 -0.968 -0.766 1.00 69.06 97 GLY A C 1
ATOM 777 O O . GLY A 1 97 ? -7.321 0.232 -0.885 1.00 69.06 97 GLY A O 1
ATOM 778 N N . MET A 1 98 ? -7.425 -1.820 -1.788 1.00 67.25 98 MET A N 1
ATOM 779 C CA . MET A 1 98 ? -6.866 -1.436 -3.091 1.00 67.25 98 MET A CA 1
ATOM 780 C C . MET A 1 98 ? -7.917 -1.113 -4.158 1.00 67.25 98 MET A C 1
ATOM 782 O O . MET A 1 98 ? -7.650 -0.288 -5.029 1.00 67.25 98 MET A O 1
ATOM 786 N N . GLY A 1 99 ? -9.068 -1.793 -4.146 1.00 61.75 99 GLY A N 1
ATOM 787 C CA . GLY A 1 99 ? -9.939 -1.866 -5.328 1.00 61.75 99 GLY A CA 1
ATOM 788 C C . GLY A 1 99 ? -11.321 -1.240 -5.192 1.00 61.75 99 GLY A C 1
ATOM 789 O O . GLY A 1 99 ? -12.021 -1.101 -6.194 1.00 61.75 99 GLY A O 1
ATOM 790 N N . LEU A 1 100 ? -11.747 -0.881 -3.982 1.00 66.62 100 LEU A N 1
ATOM 791 C CA . LEU A 1 100 ? -13.144 -0.545 -3.733 1.00 66.62 100 LEU A CA 1
ATOM 792 C C . LEU A 1 100 ? -13.308 0.944 -3.430 1.00 66.62 100 LEU A C 1
ATOM 794 O O . LEU A 1 100 ? -12.728 1.479 -2.486 1.00 66.62 100 LEU A O 1
ATOM 798 N N . LYS A 1 101 ? -14.128 1.616 -4.245 1.00 67.25 101 LYS A N 1
ATOM 799 C CA . LYS A 1 101 ? -14.616 2.958 -3.923 1.00 67.25 101 LYS A CA 1
ATOM 800 C C . LYS A 1 101 ? -15.534 2.860 -2.714 1.00 67.25 101 LYS A C 1
ATOM 802 O O . LYS A 1 101 ? -16.380 1.971 -2.654 1.00 67.25 101 LYS A O 1
ATOM 807 N N . THR A 1 102 ? -15.377 3.778 -1.771 1.00 71.94 102 THR A N 1
ATOM 808 C CA . THR A 1 102 ? -16.258 3.826 -0.611 1.00 71.94 102 THR A CA 1
ATOM 809 C C . THR A 1 102 ? -17.661 4.251 -1.039 1.00 71.94 102 THR A C 1
ATOM 811 O O . THR A 1 102 ? -17.828 5.204 -1.799 1.00 71.94 102 THR A O 1
ATOM 814 N N . ALA A 1 103 ? -18.676 3.519 -0.577 1.00 75.81 103 ALA A N 1
ATOM 815 C CA . ALA A 1 103 ? -20.081 3.808 -0.890 1.00 75.81 103 ALA A CA 1
ATOM 816 C C . ALA A 1 103 ? -20.713 4.806 0.099 1.00 75.81 103 ALA A C 1
ATOM 818 O O . ALA A 1 103 ? -21.783 5.356 -0.157 1.00 75.81 103 ALA A O 1
ATOM 819 N N . GLY A 1 104 ? -20.049 5.033 1.234 1.00 77.94 104 GLY A N 1
ATOM 820 C CA . GLY A 1 104 ? -20.535 5.874 2.316 1.00 77.94 104 GLY A CA 1
ATOM 821 C C . GLY A 1 104 ? -19.597 5.883 3.521 1.00 77.94 104 GLY A C 1
ATOM 822 O O . GLY A 1 104 ? -18.505 5.302 3.493 1.00 77.94 104 GLY A O 1
ATOM 823 N N . LYS A 1 105 ? -20.042 6.542 4.589 1.00 82.50 105 LYS A N 1
ATOM 824 C CA . LYS A 1 105 ? -19.362 6.627 5.887 1.00 82.50 105 LYS A CA 1
ATOM 825 C C . LYS A 1 105 ? -20.325 6.233 7.001 1.00 82.50 105 LYS A C 1
ATOM 827 O O . LYS A 1 105 ? -21.532 6.430 6.879 1.00 82.50 105 LYS A O 1
ATOM 832 N N . LEU A 1 106 ? -19.775 5.679 8.075 1.00 85.50 106 LEU A N 1
ATOM 833 C CA . LEU A 1 106 ? -20.518 5.323 9.283 1.00 85.50 106 LEU A CA 1
ATOM 834 C C . LEU A 1 106 ? -19.919 6.092 10.454 1.00 85.50 106 LEU A C 1
ATOM 836 O O . LEU A 1 106 ? -18.711 6.001 10.666 1.00 85.50 106 LEU A O 1
ATOM 840 N N . LEU A 1 107 ? -20.741 6.817 11.209 1.00 87.75 107 LEU A N 1
ATOM 841 C CA . LEU A 1 107 ? -20.344 7.341 12.513 1.00 87.75 107 LEU A CA 1
ATOM 842 C C . LEU A 1 107 ? -20.571 6.242 13.548 1.00 87.75 107 LEU A C 1
ATOM 844 O O . LEU A 1 107 ? -21.656 5.660 13.596 1.00 87.75 107 LEU A O 1
ATOM 848 N N . LEU A 1 108 ? -19.542 5.938 14.332 1.00 90.31 108 LEU A N 1
ATOM 849 C CA . LEU A 1 108 ? -19.554 4.861 15.315 1.00 90.31 108 LEU A CA 1
ATOM 850 C C . LEU A 1 108 ? -19.444 5.434 16.724 1.00 90.31 108 LEU A C 1
ATOM 852 O O . LEU A 1 108 ? -18.781 6.453 16.907 1.00 90.31 108 LEU A O 1
ATOM 856 N N . ASP A 1 109 ? -20.052 4.759 17.695 1.00 91.50 109 ASP A N 1
ATOM 857 C CA . ASP A 1 109 ? -19.777 5.037 19.103 1.00 91.50 109 ASP A CA 1
ATOM 858 C C . ASP A 1 109 ? -18.389 4.522 19.531 1.00 91.50 109 ASP A C 1
ATOM 860 O O . ASP A 1 109 ? -17.735 3.738 18.831 1.00 91.50 109 ASP A O 1
ATOM 864 N N . ASP A 1 110 ? -17.938 4.959 20.705 1.00 91.31 110 ASP A N 1
ATOM 865 C CA . ASP A 1 110 ? -16.615 4.612 21.228 1.00 91.31 110 ASP A CA 1
ATOM 866 C C . ASP A 1 110 ? -16.454 3.103 21.473 1.00 91.31 110 ASP A C 1
ATOM 868 O O . ASP A 1 110 ? -15.377 2.541 21.258 1.00 91.31 110 ASP A O 1
ATOM 872 N N . GLY A 1 111 ? -17.533 2.418 21.868 1.00 92.44 111 GLY A N 1
ATOM 873 C CA . GLY A 1 111 ? -17.527 0.977 22.114 1.00 92.44 111 GLY A CA 1
ATOM 874 C C . GLY A 1 111 ? -17.297 0.170 20.836 1.00 92.44 111 GLY A C 1
ATOM 875 O O . GLY A 1 111 ? -16.526 -0.792 20.827 1.00 92.44 111 GLY A O 1
ATOM 876 N N . ALA A 1 112 ? -17.919 0.582 19.735 1.00 90.88 112 ALA A N 1
ATOM 877 C CA . ALA A 1 112 ? -17.743 0.001 18.415 1.00 90.88 112 ALA A CA 1
ATOM 878 C C . ALA A 1 112 ? -16.351 0.295 17.849 1.00 90.88 112 ALA A C 1
ATOM 880 O O . ALA A 1 112 ? -15.728 -0.599 17.269 1.00 90.88 112 ALA A O 1
ATOM 881 N N . ILE A 1 113 ? -15.837 1.512 18.054 1.00 90.00 113 ILE A N 1
ATOM 882 C CA . ILE A 1 113 ? -14.468 1.882 17.676 1.00 90.00 113 ILE A CA 1
ATOM 883 C C . ILE A 1 113 ? -13.458 0.981 18.399 1.00 90.00 113 ILE A C 1
ATOM 885 O O . ILE A 1 113 ? -12.629 0.352 17.736 1.00 90.00 113 ILE A O 1
ATOM 889 N N . ASP A 1 114 ? -13.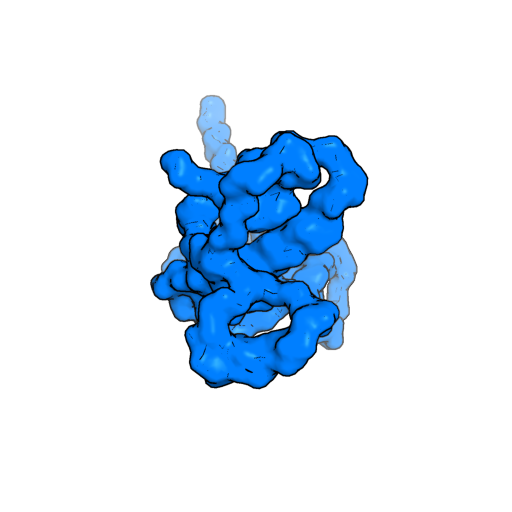556 0.840 19.723 1.00 89.75 114 ASP A N 1
ATOM 890 C CA . ASP A 1 114 ? -12.662 -0.025 20.506 1.00 89.75 114 ASP A CA 1
ATOM 891 C C . ASP A 1 114 ? -12.790 -1.507 20.107 1.00 89.75 114 ASP A C 1
ATOM 893 O O . ASP A 1 114 ? -11.793 -2.212 19.913 1.00 89.75 114 ASP A O 1
ATOM 897 N N . ALA A 1 115 ? -14.019 -1.987 19.899 1.00 88.81 115 ALA A N 1
ATOM 898 C CA . ALA A 1 115 ? -14.267 -3.358 19.468 1.00 88.81 115 ALA A CA 1
ATOM 899 C C . ALA A 1 115 ? -13.587 -3.681 18.125 1.00 88.81 115 ALA A C 1
ATOM 901 O O . ALA A 1 115 ? -13.037 -4.775 17.961 1.00 88.81 115 ALA A O 1
ATOM 902 N N . ILE A 1 116 ? -13.589 -2.743 17.174 1.00 89.00 116 ILE A N 1
ATOM 903 C CA . ILE A 1 116 ? -12.996 -2.930 15.844 1.00 89.00 116 ILE A CA 1
ATOM 904 C C . ILE A 1 116 ? -11.476 -2.750 15.880 1.00 89.00 116 ILE A C 1
ATOM 906 O O . ILE A 1 116 ? -10.754 -3.599 15.350 1.00 89.00 116 ILE A O 1
ATOM 910 N N . ILE A 1 117 ? -10.990 -1.655 16.471 1.00 86.12 117 ILE A N 1
ATOM 911 C CA . ILE A 1 117 ? -9.573 -1.269 16.423 1.00 86.12 117 ILE A CA 1
ATOM 912 C C . ILE A 1 117 ? -8.744 -2.135 17.369 1.00 86.12 117 ILE A C 1
ATOM 914 O O . ILE A 1 117 ? -7.757 -2.733 16.940 1.00 86.12 117 ILE A O 1
ATOM 918 N N . SER A 1 118 ? -9.158 -2.231 18.632 1.00 87.75 118 SER A N 1
ATOM 919 C CA . SER A 1 118 ? -8.384 -2.891 19.686 1.00 87.75 118 SER A CA 1
ATOM 920 C C . SER A 1 118 ? -8.643 -4.397 19.726 1.00 87.75 118 SER A C 1
ATOM 922 O O . SER A 1 118 ? -7.723 -5.186 19.937 1.00 87.75 118 SER A O 1
ATOM 924 N N . LYS A 1 119 ? -9.899 -4.818 19.515 1.00 87.81 119 LYS A N 1
ATOM 925 C CA . LYS A 1 119 ? -10.333 -6.214 19.737 1.00 87.81 119 LYS A CA 1
ATOM 926 C C . LYS A 1 119 ? -10.564 -7.015 18.451 1.00 87.81 119 LYS A C 1
ATOM 928 O O . LYS A 1 119 ? -10.810 -8.221 18.525 1.00 87.81 119 LYS A O 1
ATOM 933 N N . GLY A 1 120 ? -10.509 -6.376 17.279 1.00 84.19 120 GLY A N 1
ATOM 934 C CA . GLY A 1 120 ? -10.697 -7.028 15.978 1.00 84.19 120 GLY A CA 1
ATOM 935 C C . GLY A 1 120 ? -12.064 -7.702 15.793 1.00 84.19 120 GLY A C 1
ATOM 936 O O . GLY A 1 120 ? -12.166 -8.682 15.052 1.00 84.19 120 GLY A O 1
ATOM 937 N N . LYS A 1 121 ? -13.099 -7.224 16.493 1.00 88.75 121 LYS A N 1
ATOM 938 C CA . LYS A 1 121 ? -14.469 -7.747 16.436 1.00 88.75 121 LYS A CA 1
ATOM 939 C C . LYS A 1 121 ? -15.242 -7.151 15.256 1.00 88.75 121 LYS A C 1
ATOM 941 O O . LYS A 1 121 ? -14.842 -6.160 14.649 1.00 88.75 121 LYS A O 1
ATOM 946 N N . SER A 1 122 ? -16.359 -7.788 14.915 1.00 86.25 122 SER A N 1
ATOM 947 C CA . SER A 1 122 ? -17.286 -7.285 13.900 1.00 86.25 122 SER A CA 1
ATOM 948 C C . SER A 1 122 ? -18.065 -6.074 14.412 1.00 86.25 122 SER A C 1
ATOM 950 O O . SER A 1 122 ? -18.422 -6.020 15.587 1.00 86.25 122 SER A O 1
ATOM 952 N N . LEU A 1 123 ? -18.370 -5.138 13.512 1.00 88.00 123 LEU A N 1
ATOM 953 C CA . LEU A 1 123 ? -19.292 -4.041 13.788 1.00 88.00 123 LEU A CA 1
ATOM 954 C C . LEU A 1 123 ? -20.717 -4.590 13.932 1.00 88.00 123 LEU A C 1
ATOM 956 O O . LEU A 1 123 ? -21.225 -5.231 13.009 1.00 88.00 123 LEU A O 1
ATOM 960 N N . LEU A 1 124 ? -21.354 -4.318 15.068 1.00 90.56 124 LEU A N 1
ATOM 961 C CA . LEU A 1 124 ? -22.776 -4.578 15.280 1.00 90.56 124 LEU A CA 1
ATOM 962 C C . LEU A 1 124 ? -23.600 -3.327 14.934 1.00 90.56 124 LEU A C 1
ATOM 964 O O . LEU A 1 124 ? -23.105 -2.216 15.131 1.00 90.56 124 LEU A O 1
ATOM 968 N N . PRO A 1 125 ? -24.861 -3.475 14.479 1.00 88.19 125 PRO A N 1
ATOM 969 C CA . PRO A 1 125 ? -25.726 -2.332 14.177 1.00 88.19 125 PRO A CA 1
ATOM 970 C C . PRO A 1 125 ? -25.928 -1.379 15.358 1.00 88.19 125 PRO A C 1
ATOM 972 O O . PRO A 1 125 ? -26.054 -0.179 15.150 1.00 88.19 125 PRO A O 1
ATOM 975 N N . SER A 1 126 ? -25.914 -1.903 16.588 1.00 93.81 126 SER A N 1
ATOM 976 C CA . SER A 1 126 ? -26.069 -1.117 17.817 1.00 93.81 126 SER A CA 1
ATOM 977 C C . SER A 1 126 ? -24.980 -0.062 18.012 1.00 93.81 126 SER A C 1
ATOM 979 O O . SER A 1 126 ? -25.211 0.898 18.729 1.00 93.81 126 SER A O 1
ATOM 981 N N . GLY A 1 127 ? -23.814 -0.246 17.384 1.00 90.88 127 GLY A N 1
ATOM 982 C CA . GLY A 1 127 ? -22.676 0.665 17.478 1.00 90.88 127 GLY A CA 1
ATOM 983 C C . GLY A 1 127 ? -22.651 1.781 16.432 1.00 90.88 127 GLY A C 1
ATOM 984 O O . GLY A 1 127 ? -21.665 2.512 16.346 1.00 90.88 127 GLY A O 1
ATOM 985 N N . ILE A 1 128 ? -23.675 1.874 15.574 1.00 91.75 128 ILE A N 1
ATOM 986 C CA . ILE A 1 128 ? -23.763 2.860 14.490 1.00 91.75 128 ILE A CA 1
ATOM 987 C C . ILE A 1 128 ? -24.622 4.038 14.957 1.00 91.75 128 ILE A C 1
ATOM 989 O O . ILE A 1 128 ? -25.816 3.883 15.194 1.00 91.75 128 ILE A O 1
ATOM 993 N N . GLN A 1 129 ? -24.026 5.227 15.025 1.00 91.81 129 GLN A N 1
ATOM 994 C CA . GLN A 1 129 ? -24.710 6.466 15.403 1.00 91.81 129 GLN A CA 1
ATOM 995 C C . GLN A 1 129 ? -25.346 7.175 14.204 1.00 91.81 129 GLN A C 1
ATOM 997 O O . GLN A 1 129 ? -26.420 7.760 14.321 1.00 91.81 129 GLN A O 1
ATOM 1002 N N . SER A 1 130 ? -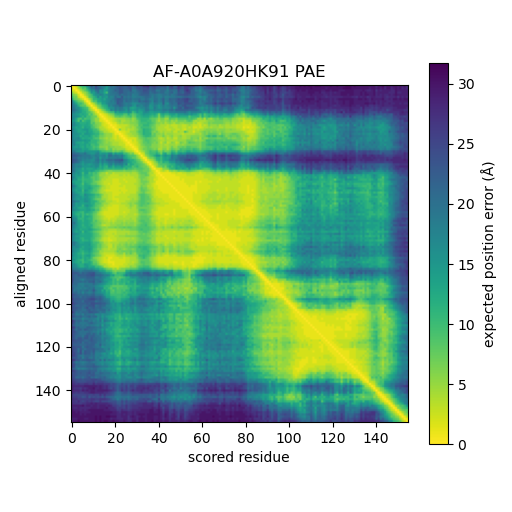24.694 7.142 13.039 1.00 87.56 130 SER A N 1
ATOM 1003 C CA . SER A 1 130 ? -25.244 7.723 11.813 1.00 87.56 130 SER A CA 1
ATOM 1004 C C . SER A 1 130 ? -24.637 7.107 10.553 1.00 87.56 130 SER A C 1
ATOM 1006 O O . SER A 1 130 ? -23.584 6.461 10.586 1.00 87.56 130 SER A O 1
ATOM 1008 N N . ILE A 1 131 ? -25.331 7.291 9.428 1.00 87.88 131 ILE A N 1
ATOM 1009 C CA . ILE A 1 131 ? -24.959 6.749 8.121 1.00 87.88 131 ILE A CA 1
ATOM 1010 C C . ILE A 1 131 ? -24.983 7.881 7.093 1.00 87.88 131 ILE A C 1
ATOM 1012 O O . ILE A 1 131 ? -26.004 8.540 6.915 1.00 87.88 131 ILE A O 1
ATOM 1016 N N . GLU A 1 132 ? -23.879 8.059 6.371 1.00 85.06 132 GLU A N 1
ATOM 1017 C CA . GLU A 1 132 ? -23.787 8.959 5.221 1.00 85.06 132 GLU A CA 1
ATOM 1018 C C . GLU A 1 132 ? -23.595 8.153 3.932 1.00 85.06 132 GLU A C 1
ATOM 1020 O O . GLU A 1 132 ? -22.697 7.314 3.840 1.00 85.06 132 GLU A O 1
ATOM 1025 N N . GLY A 1 133 ? -24.393 8.445 2.903 1.00 80.31 133 GLY A N 1
ATOM 1026 C CA . GLY A 1 133 ? -24.356 7.757 1.607 1.00 80.31 133 GLY A CA 1
ATOM 1027 C C . GLY A 1 133 ? -25.521 6.784 1.408 1.00 80.31 133 GLY A C 1
ATOM 1028 O O . GLY A 1 133 ? -26.407 6.660 2.251 1.00 80.31 133 GLY A O 1
ATOM 1029 N N . ARG A 1 134 ? -25.552 6.110 0.255 1.00 78.25 134 ARG A N 1
ATOM 1030 C CA . ARG A 1 134 ? -26.582 5.114 -0.080 1.00 78.25 134 ARG A CA 1
ATOM 1031 C C . ARG A 1 134 ? -25.917 3.835 -0.547 1.00 78.25 134 ARG A C 1
ATOM 1033 O O . ARG A 1 134 ? -25.092 3.859 -1.456 1.00 78.25 134 ARG A O 1
ATOM 1040 N N . PHE A 1 135 ? -26.312 2.720 0.049 1.00 72.19 135 PHE A N 1
ATOM 1041 C CA . PHE A 1 135 ? -25.789 1.412 -0.306 1.00 72.19 135 PHE A CA 1
ATOM 1042 C C . PHE A 1 135 ? -26.847 0.329 -0.124 1.00 72.19 135 PHE A C 1
ATOM 1044 O O . PHE A 1 135 ? -27.747 0.442 0.703 1.00 72.19 135 PHE A O 1
ATOM 1051 N N . VAL A 1 136 ? -26.722 -0.728 -0.924 1.00 68.81 136 VAL A N 1
ATOM 1052 C CA . VAL A 1 136 ? -27.629 -1.880 -0.929 1.00 68.81 136 VAL A CA 1
ATOM 1053 C C . VAL A 1 136 ? -26.830 -3.134 -0.599 1.00 68.81 136 VAL A C 1
ATOM 1055 O O . VAL A 1 136 ? -25.646 -3.215 -0.938 1.00 68.81 136 VAL A O 1
ATOM 1058 N N . LYS A 1 137 ? -27.481 -4.107 0.045 1.00 60.69 137 LYS A N 1
ATOM 1059 C CA . LYS A 1 137 ? -26.892 -5.346 0.585 1.00 60.69 137 LYS A CA 1
ATOM 1060 C C . LYS A 1 137 ? -26.065 -6.163 -0.431 1.00 60.69 137 LYS A C 1
ATOM 1062 O O . LYS A 1 137 ? -25.174 -6.885 -0.002 1.00 60.69 137 LYS A O 1
ATOM 1067 N N . ASP A 1 138 ? -26.282 -5.976 -1.737 1.00 54.69 138 ASP A N 1
ATOM 1068 C CA . ASP A 1 138 ? -25.618 -6.724 -2.822 1.00 54.69 138 ASP A CA 1
ATOM 1069 C C . ASP A 1 138 ? -24.606 -5.939 -3.669 1.00 54.69 138 ASP A C 1
ATOM 1071 O O . ASP A 1 138 ? -24.022 -6.485 -4.611 1.00 54.69 138 ASP A O 1
ATOM 1075 N N . ASN A 1 139 ? -24.314 -4.678 -3.339 1.00 50.38 139 ASN A N 1
ATOM 1076 C CA . ASN A 1 139 ? -23.177 -4.023 -3.979 1.00 50.38 139 ASN A CA 1
ATOM 1077 C C . ASN A 1 139 ? -21.886 -4.632 -3.418 1.00 50.38 139 ASN A C 1
ATOM 1079 O O . ASN A 1 139 ? -21.477 -4.331 -2.296 1.00 50.38 139 ASN A O 1
ATOM 1083 N N . LYS A 1 140 ? -21.211 -5.459 -4.229 1.00 49.62 140 LYS A N 1
ATOM 1084 C CA . LYS A 1 140 ? -19.914 -6.118 -3.947 1.00 49.62 140 LYS A CA 1
ATOM 1085 C C . LYS A 1 140 ? -18.767 -5.147 -3.587 1.00 49.62 140 LYS A C 1
ATOM 1087 O O . LYS A 1 140 ? -17.631 -5.575 -3.409 1.00 49.62 140 LYS A O 1
ATOM 1092 N N . SER A 1 141 ? -19.055 -3.851 -3.490 1.00 46.94 141 SER A N 1
ATOM 1093 C CA . SER A 1 141 ? -18.118 -2.739 -3.375 1.00 46.94 141 SER A CA 1
ATOM 1094 C C . SER A 1 141 ? -18.399 -1.774 -2.217 1.00 46.94 141 SER A C 1
ATOM 1096 O O . SER A 1 141 ? -17.821 -0.693 -2.197 1.00 46.94 141 SER A O 1
ATOM 1098 N N . ASN A 1 142 ? -19.253 -2.111 -1.246 1.00 53.81 142 ASN A N 1
ATOM 1099 C CA . ASN A 1 142 ? -19.515 -1.203 -0.121 1.00 53.81 142 ASN A CA 1
ATOM 1100 C C . ASN A 1 142 ? -18.391 -1.273 0.921 1.00 53.81 142 ASN A C 1
ATOM 1102 O O . ASN A 1 142 ? -18.471 -2.003 1.907 1.00 53.81 142 ASN A O 1
ATOM 1106 N N . VAL A 1 143 ? -17.323 -0.513 0.690 1.00 54.66 143 VAL A N 1
ATOM 1107 C CA . VAL A 1 143 ? -16.313 -0.233 1.715 1.00 54.66 143 VAL A CA 1
ATOM 1108 C C . VAL A 1 143 ? -16.703 1.037 2.448 1.00 54.66 143 VAL A C 1
ATOM 1110 O O . VAL A 1 143 ? -17.061 2.037 1.827 1.00 54.66 143 VAL A O 1
ATOM 1113 N N . PHE A 1 144 ? -16.634 0.990 3.773 1.00 59.06 144 PHE A N 1
ATOM 1114 C CA . PHE A 1 144 ? -16.889 2.137 4.633 1.00 59.06 144 PHE A CA 1
ATOM 1115 C C . PHE A 1 144 ? -15.566 2.698 5.126 1.00 59.06 144 PHE A C 1
ATOM 1117 O O . PHE A 1 144 ? -14.685 1.953 5.560 1.00 59.06 144 PHE A O 1
ATOM 1124 N N . GLN A 1 145 ? -15.433 4.0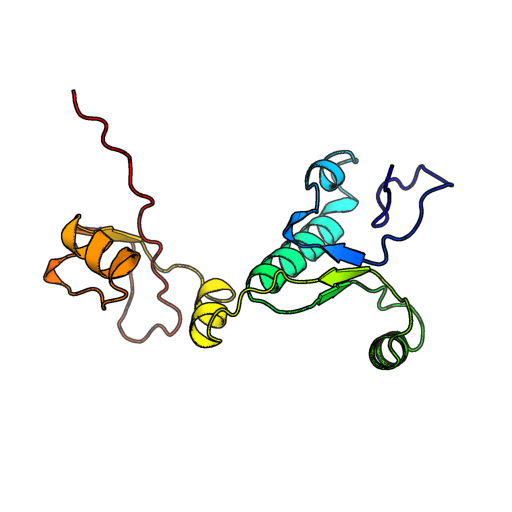18 5.067 1.00 52.22 145 GLN A N 1
ATOM 1125 C CA . GLN A 1 145 ? -14.379 4.704 5.794 1.00 52.22 145 GLN A CA 1
ATOM 1126 C C . GLN A 1 145 ? -14.898 4.995 7.199 1.00 52.22 145 GLN A C 1
ATOM 1128 O O . GLN A 1 145 ? -15.873 5.729 7.360 1.00 52.22 145 GLN A O 1
ATOM 1133 N N . TYR A 1 146 ? -14.254 4.405 8.201 1.00 52.28 146 TYR A N 1
ATOM 1134 C CA . TYR A 1 146 ? -14.495 4.765 9.593 1.00 52.28 146 TYR A CA 1
ATOM 1135 C C . TYR A 1 146 ? -13.909 6.161 9.848 1.00 52.28 146 TYR A C 1
ATOM 1137 O O . TYR A 1 146 ? -12.820 6.455 9.328 1.00 52.28 146 TYR A O 1
ATOM 1145 N N . PRO A 1 147 ? -14.594 7.041 10.597 1.00 41.69 147 PRO A N 1
ATOM 1146 C CA . PRO A 1 147 ? -14.017 8.310 10.998 1.00 41.69 147 PRO A CA 1
ATOM 1147 C C . PRO A 1 147 ? -12.705 8.040 11.737 1.00 41.69 147 PRO A C 1
ATOM 1149 O O . PRO A 1 147 ? -12.615 7.166 12.596 1.00 41.69 147 PRO A O 1
ATOM 1152 N N . GLN A 1 148 ? -11.667 8.786 11.361 1.00 38.84 148 GLN A N 1
ATOM 1153 C CA . GLN A 1 148 ? -10.520 8.963 12.240 1.00 38.84 148 GLN A CA 1
ATOM 1154 C C . GLN A 1 148 ? -11.063 9.655 13.488 1.00 38.84 148 GLN A C 1
ATOM 1156 O O . GLN A 1 148 ? -11.776 10.651 13.348 1.00 38.84 148 GLN A O 1
ATOM 1161 N N . VAL A 1 149 ? -10.773 9.098 14.663 1.00 37.19 149 VAL A N 1
ATOM 1162 C CA . VAL A 1 149 ? -11.127 9.673 15.963 1.00 37.19 149 VAL A CA 1
ATOM 1163 C C . VAL A 1 149 ? -10.829 11.173 15.911 1.00 37.19 149 VAL A C 1
ATOM 1165 O O . VAL A 1 149 ? -9.670 11.572 15.801 1.00 37.19 149 VAL A O 1
ATOM 1168 N N . LYS A 1 150 ? -11.869 12.018 15.939 1.00 33.97 150 LYS A N 1
ATOM 1169 C CA . LYS A 1 150 ? -11.666 13.392 16.387 1.00 33.97 150 LYS A CA 1
ATOM 1170 C C . LYS A 1 150 ? -11.293 13.233 17.849 1.00 33.97 150 LYS A C 1
ATOM 1172 O O . LYS A 1 150 ? -12.110 12.754 18.626 1.00 33.97 150 LYS A O 1
ATOM 1177 N N . SER A 1 151 ? -10.062 13.582 18.201 1.00 30.44 151 SER A N 1
ATOM 1178 C CA . SER A 1 151 ? -9.729 13.906 19.579 1.00 30.44 151 SER A CA 1
ATOM 1179 C C . SER A 1 151 ? -10.682 15.022 19.998 1.00 30.44 151 SER A C 1
ATOM 1181 O O . SER A 1 151 ? -10.468 16.188 19.663 1.00 30.44 151 SER A O 1
ATOM 1183 N N . ILE A 1 152 ? -11.786 14.654 20.641 1.00 31.25 152 ILE A N 1
ATOM 1184 C CA . ILE A 1 152 ? -12.587 15.592 21.408 1.00 31.25 152 ILE A CA 1
ATOM 1185 C C . ILE A 1 152 ? -11.749 15.821 22.658 1.00 31.25 152 ILE A C 1
ATOM 1187 O O . ILE A 1 152 ? -11.825 15.080 23.633 1.00 31.25 152 ILE A O 1
ATOM 1191 N N . GLN A 1 153 ? -10.833 16.777 22.551 1.00 27.53 153 GLN A N 1
ATOM 1192 C CA . GLN A 1 153 ? -10.269 17.421 23.717 1.00 27.53 153 GLN A CA 1
ATOM 1193 C C . GLN A 1 153 ? -11.442 18.192 24.324 1.00 27.53 153 GLN A C 1
ATOM 1195 O O . GLN A 1 153 ? -11.968 19.105 23.686 1.00 27.53 153 GLN A O 1
ATOM 1200 N N . GLY A 1 154 ? -11.948 17.681 25.444 1.00 29.39 154 GLY A N 1
ATOM 1201 C CA . GLY A 1 154 ? -12.966 18.346 26.244 1.00 29.39 154 GLY A CA 1
ATOM 1202 C C . GLY A 1 154 ? -12.397 19.595 26.913 1.00 29.39 154 GLY A C 1
ATOM 1203 O O . GLY A 1 154 ? -11.215 19.602 27.263 1.00 29.39 154 GLY A O 1
ATOM 1204 N N . ASP A 1 155 ? -13.301 20.564 27.047 1.00 32.12 155 ASP A N 1
ATOM 1205 C CA . ASP A 1 155 ? -13.296 21.815 27.820 1.00 32.12 155 ASP A CA 1
ATOM 1206 C C . ASP A 1 155 ? -12.219 22.877 27.525 1.00 32.12 155 ASP A C 1
ATOM 1208 O O . ASP A 1 155 ? -11.015 22.669 27.800 1.00 32.12 155 ASP A O 1
#

Foldseek 3Di:
DADDPPADPPDPPGDAALEDELVPDDCVSQVPHDDPPRPVVSVVVVLQSQLLQQQDKDFDADPPDPPLVVCVVVVHSGGYIYGHDPDHDPPVVSCLSRPADAQWEFAFDPVQVCCCPVVVHDRDPVGTPDIGGDDDPPPPRHDYDYDDDPPPPDD

Sequence (155 aa):
MVYLIRILKDNTSAKLIATISEDKFDRRVLRDSKKNIFRGMTSKIDAALNVSKYGIPTIIANGMKAKIIDKIFKYENVGTMIIPNIRTVKSRKQWIGMGLKTAGKLLLDDGAIDAIISKGKSLLPSGIQSIEGRFVKDNKSNVFQYPQVKSIQGD

Radius of gyration: 20.98 Å; Cα contacts (8 Å, |Δi|>4): 190; chains: 1; bounding box: 52×35×54 Å

Solvent-accessible surface area (backbone atoms only — not comparable to full-atom values): 9774 Å² total; per-residue (Å²): 142,87,65,26,70,98,64,63,99,84,47,95,85,66,41,77,42,54,68,41,49,62,92,74,62,68,69,66,78,76,64,82,60,74,89,72,78,45,60,74,52,52,54,52,50,52,51,40,49,56,44,12,72,45,47,39,71,36,74,54,64,65,84,87,44,85,63,47,67,61,39,54,78,67,69,46,99,67,46,27,36,38,43,36,58,100,42,90,52,58,68,71,59,41,52,56,74,73,72,46,64,64,42,36,37,44,43,60,39,70,69,40,49,45,34,39,74,78,63,69,44,82,88,55,77,91,30,55,75,46,79,46,73,72,85,61,101,78,55,94,43,72,39,67,53,68,72,76,81,74,81,78,77,76,134

Secondary structure (DSSP, 8-state):
----SS--TT-TT-----EEEGGG--GGGGTSS-TTTSHHHHHHHHHHHHHHTTT--EEE--TTSTTHHHHHHTT---SEEEEPPS----HHHHHHHHH--EEEEEEE-HHHHHHHHTT-PPPPGGGEEEEEE---TT-TT-EEEPPP-------

Mean predicted aligned error: 13.41 Å

pLDDT: mean 71.78, std 18.68, range [23.14, 93.94]

Nearest PDB structures (foldseek):
  2j5t-assembly1_D  TM=6.713E-01  e=5.574E-09  Escherichia coli
  4q1t-assembly1_B  TM=5.017E-01  e=3.755E-06  Burkholderia thailandensis E264
  4q1t-assembly1_C  TM=5.004E-01  e=5.979E-06  Burkholderia thailandensis E264
  4q1t-assembly1_A  TM=4.736E-01  e=1.419E-05  Burkholderia thailandensis E264
  4q1t-assembly1_D  TM=4.521E-01  e=6.120E-05  Burkholderia thailandensis E264